Protein AF-A0A8T6VD82-F1 (afdb_monomer_lite)

pLDDT: mean 94.7, std 7.88, range [54.41, 98.69]

Radius of gyration: 18.3 Å; chains: 1; bounding box: 38×51×47 Å

Structure (mmCIF, N/CA/C/O backbone):
data_AF-A0A8T6VD82-F1
#
_entry.id   AF-A0A8T6VD82-F1
#
loop_
_atom_site.group_PDB
_atom_site.id
_atom_site.type_symbol
_atom_site.label_atom_id
_atom_site.label_alt_id
_atom_site.label_comp_id
_atom_site.label_asym_id
_atom_site.label_entity_id
_atom_site.label_seq_id
_atom_site.pdbx_PDB_ins_code
_atom_site.Cartn_x
_atom_site.Cartn_y
_atom_site.Cartn_z
_atom_site.occupancy
_atom_site.B_iso_or_equiv
_atom_site.auth_seq_id
_atom_site.auth_comp_id
_atom_site.auth_asym_id
_atom_site.auth_atom_id
_atom_site.pdbx_PDB_model_num
ATOM 1 N N . MET A 1 1 ? -10.381 36.367 30.866 1.00 54.41 1 MET A N 1
ATOM 2 C CA . MET A 1 1 ? -11.545 35.775 30.169 1.00 54.41 1 MET A CA 1
ATOM 3 C C . MET A 1 1 ? -11.449 34.257 30.245 1.00 54.41 1 MET A C 1
ATOM 5 O O . MET A 1 1 ? -10.406 33.734 29.858 1.00 54.41 1 MET A O 1
ATOM 9 N N . PRO A 1 2 ? -12.457 33.544 30.772 1.00 60.66 2 PRO A N 1
ATOM 10 C CA . PRO A 1 2 ? -12.464 32.086 30.734 1.00 60.66 2 PRO A CA 1
ATOM 11 C C . PRO A 1 2 ? -12.591 31.637 29.275 1.00 60.66 2 PRO A C 1
ATOM 13 O O . PRO A 1 2 ? -13.538 32.003 28.583 1.00 60.66 2 PRO A O 1
ATOM 16 N N . ARG A 1 3 ? -11.600 30.887 28.779 1.00 65.50 3 ARG A N 1
ATOM 17 C CA . ARG A 1 3 ? -11.677 30.274 27.448 1.00 65.50 3 ARG A CA 1
ATOM 18 C C . ARG A 1 3 ? -12.753 29.199 27.511 1.00 65.50 3 ARG A C 1
ATOM 20 O O . ARG A 1 3 ? -12.555 28.181 28.173 1.00 65.50 3 ARG A O 1
ATOM 27 N N . ASN A 1 4 ? -13.876 29.441 26.846 1.00 70.94 4 ASN A N 1
ATOM 28 C CA . ASN A 1 4 ? -14.919 28.446 26.654 1.00 70.94 4 ASN A CA 1
ATOM 29 C C . ASN A 1 4 ? -14.325 27.325 25.786 1.00 70.94 4 ASN A C 1
ATOM 31 O O . ASN A 1 4 ? -14.202 27.467 24.572 1.00 70.94 4 ASN A O 1
ATOM 35 N N . ARG A 1 5 ? -13.809 26.268 26.422 1.00 69.56 5 ARG A N 1
ATOM 36 C CA . ARG A 1 5 ? -13.202 25.143 25.710 1.00 69.56 5 ARG A CA 1
ATOM 37 C C . ARG A 1 5 ? -14.362 24.293 25.170 1.00 69.56 5 ARG A C 1
ATOM 39 O O . ARG A 1 5 ? -15.205 23.905 25.982 1.00 69.56 5 ARG A O 1
ATOM 46 N N . PRO A 1 6 ? -14.448 24.028 23.854 1.00 76.12 6 PRO A N 1
ATOM 47 C CA . PRO A 1 6 ? -15.511 23.189 23.317 1.00 76.12 6 PRO A CA 1
ATOM 48 C C . PRO A 1 6 ? -15.520 21.847 24.054 1.00 76.12 6 PRO A C 1
ATOM 50 O O . PRO A 1 6 ? -14.460 21.242 24.248 1.00 76.12 6 PRO A O 1
ATOM 53 N N . LYS A 1 7 ? -16.698 21.388 24.493 1.00 75.75 7 LYS A N 1
ATOM 54 C CA . LYS A 1 7 ? -16.840 20.018 24.991 1.00 75.75 7 LYS A CA 1
ATOM 55 C C . LYS A 1 7 ? -16.625 19.086 23.804 1.00 75.75 7 LYS A C 1
ATOM 57 O O . LYS A 1 7 ? -17.371 19.149 22.835 1.00 75.75 7 LYS A O 1
ATOM 62 N N . LEU A 1 8 ? -15.585 18.261 23.876 1.00 77.81 8 LEU A N 1
ATOM 63 C CA . LEU A 1 8 ? -15.357 17.207 22.896 1.00 77.81 8 LEU A CA 1
ATOM 64 C C . LEU A 1 8 ? -16.418 16.128 23.121 1.00 77.81 8 LEU A C 1
ATOM 66 O O . LEU A 1 8 ? -16.418 15.466 24.161 1.00 77.81 8 LEU A O 1
ATOM 70 N N . GLU A 1 9 ? -17.339 15.987 22.175 1.00 84.19 9 GLU A N 1
ATOM 71 C CA . GLU A 1 9 ? -18.260 14.856 22.154 1.00 84.19 9 GLU A CA 1
ATOM 72 C C . GLU A 1 9 ? -17.498 13.592 21.753 1.00 84.19 9 GLU A C 1
ATOM 74 O O . GLU A 1 9 ? -16.640 13.610 20.867 1.00 84.19 9 GLU A O 1
ATOM 79 N N . LYS A 1 10 ? -17.775 12.488 22.451 1.00 84.81 10 LYS A N 1
ATOM 80 C CA . LYS A 1 10 ? -17.184 11.194 22.108 1.00 84.81 10 LYS A CA 1
ATOM 81 C C . LYS A 1 10 ? -17.789 10.687 20.802 1.00 84.81 10 LYS A C 1
ATOM 83 O O . LYS A 1 10 ? -18.969 10.907 20.538 1.00 84.81 10 LYS A O 1
ATOM 88 N N . ALA A 1 11 ? -16.984 9.968 20.023 1.00 87.38 11 ALA A N 1
ATOM 89 C CA . ALA A 1 11 ? -17.468 9.275 18.838 1.00 87.38 11 ALA A CA 1
ATOM 90 C C . ALA A 1 11 ? -18.590 8.275 19.201 1.00 87.38 11 ALA A C 1
ATOM 92 O O . AL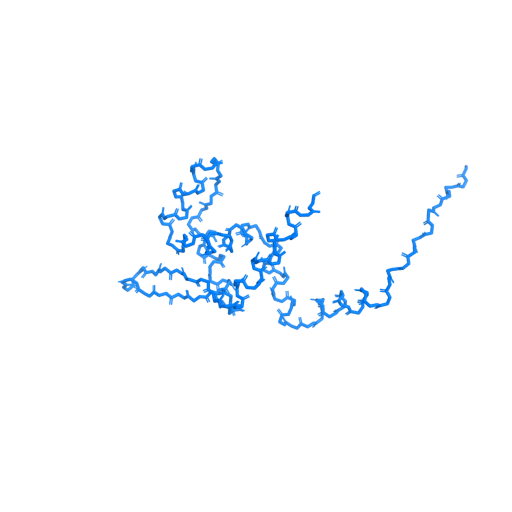A A 1 11 ? -18.650 7.799 20.341 1.00 87.38 11 ALA A O 1
ATOM 93 N N . PRO A 1 12 ? -19.468 7.915 18.246 1.00 93.69 12 PRO A N 1
ATOM 94 C CA . PRO A 1 12 ? -20.424 6.830 18.440 1.00 93.69 12 PRO A CA 1
ATOM 95 C C . PRO A 1 12 ? -19.724 5.539 18.893 1.00 93.69 12 PRO A C 1
ATOM 97 O O . PRO A 1 12 ? -18.637 5.222 18.408 1.00 93.69 12 PRO A O 1
ATOM 100 N N . LYS A 1 13 ? -20.361 4.763 19.784 1.00 92.75 13 LYS A N 1
ATOM 101 C CA . LYS A 1 13 ? -19.772 3.542 20.382 1.00 92.75 13 LYS A CA 1
ATOM 102 C C . LYS A 1 13 ? -19.230 2.549 19.348 1.00 92.75 13 LYS A C 1
ATOM 104 O O . LYS A 1 13 ? -18.218 1.901 19.587 1.00 92.75 13 LYS A O 1
ATOM 109 N N . GLU A 1 14 ? -19.903 2.425 18.208 1.00 94.56 14 GLU A N 1
ATOM 110 C CA . GLU A 1 14 ? -19.480 1.548 17.113 1.00 94.56 14 GLU A CA 1
ATOM 111 C C . GLU A 1 14 ? -18.168 2.014 16.467 1.00 94.56 14 GLU A C 1
ATOM 113 O O . GLU A 1 14 ? -17.249 1.217 16.284 1.00 94.56 14 GLU A O 1
ATOM 118 N N . ALA A 1 15 ? -18.046 3.315 16.188 1.00 94.38 15 ALA A N 1
ATOM 119 C CA . ALA A 1 15 ? -16.829 3.896 15.630 1.00 94.38 15 ALA A CA 1
ATOM 120 C C . ALA A 1 15 ? -15.647 3.743 16.597 1.00 94.38 15 ALA A C 1
ATOM 122 O O . ALA A 1 15 ? -14.543 3.398 16.175 1.00 94.38 15 ALA A O 1
ATOM 123 N N . GLU A 1 16 ? -15.888 3.935 17.898 1.00 95.75 16 GLU A N 1
ATOM 124 C CA . GLU A 1 16 ? -14.890 3.686 18.941 1.00 95.75 16 GLU A CA 1
ATOM 125 C C . GLU A 1 16 ? -14.443 2.216 18.947 1.00 95.75 16 GLU A C 1
ATOM 127 O O . GLU A 1 16 ? -13.244 1.950 18.910 1.00 95.75 16 GLU A O 1
ATOM 132 N N . ALA A 1 17 ? -15.376 1.260 18.889 1.00 96.38 17 ALA A N 1
ATOM 133 C CA . ALA A 1 17 ? -15.052 -0.168 18.861 1.00 96.38 17 ALA A CA 1
ATOM 134 C C . ALA A 1 17 ? -14.216 -0.569 17.632 1.00 96.38 17 ALA A C 1
ATOM 136 O O . ALA A 1 17 ? -13.239 -1.314 17.760 1.00 96.38 17 ALA A O 1
ATOM 137 N N . ILE A 1 18 ? -14.560 -0.055 16.445 1.00 96.00 18 ILE A N 1
ATOM 138 C CA . ILE A 1 18 ? -13.788 -0.287 15.215 1.00 96.00 18 ILE A CA 1
ATOM 139 C C . ILE A 1 18 ? -12.386 0.311 15.351 1.00 96.00 18 ILE A C 1
ATOM 141 O O . ILE A 1 18 ? -11.400 -0.374 15.067 1.00 96.00 18 ILE A O 1
ATOM 145 N N . ALA A 1 19 ? -12.281 1.555 15.824 1.00 96.56 19 ALA A N 1
ATOM 146 C CA . ALA A 1 19 ? -11.000 2.219 16.025 1.00 96.56 19 ALA A CA 1
ATOM 147 C C . ALA A 1 19 ? -10.124 1.446 17.019 1.00 96.56 19 ALA A C 1
ATOM 149 O O . ALA A 1 19 ? -8.961 1.174 16.728 1.00 96.56 19 ALA A O 1
ATOM 150 N N . THR A 1 20 ? -10.682 1.010 18.152 1.00 96.75 20 THR A N 1
ATOM 151 C CA . THR A 1 20 ? -9.968 0.164 19.114 1.00 96.75 20 THR A CA 1
ATOM 152 C C . THR A 1 20 ? -9.459 -1.107 18.451 1.00 96.75 20 THR A C 1
ATOM 154 O O . THR A 1 20 ? -8.286 -1.430 18.608 1.00 96.75 20 THR A O 1
ATOM 157 N N . ARG A 1 21 ? -10.287 -1.795 17.657 1.00 97.38 21 ARG A N 1
ATOM 158 C CA . ARG A 1 21 ? -9.873 -3.018 16.962 1.00 97.38 21 ARG A CA 1
ATOM 159 C C . ARG A 1 21 ? -8.728 -2.768 15.980 1.00 97.38 21 ARG A C 1
ATOM 161 O O . ARG A 1 21 ? -7.790 -3.551 15.956 1.00 97.38 21 ARG A O 1
ATOM 168 N N . VAL A 1 22 ? -8.754 -1.678 15.212 1.00 97.06 22 VAL A N 1
ATOM 169 C CA . VAL A 1 22 ? -7.643 -1.304 14.312 1.00 97.06 22 VAL A CA 1
ATOM 170 C C . VAL A 1 22 ? -6.340 -1.071 15.088 1.00 97.06 22 VAL A C 1
ATOM 172 O O . VAL A 1 22 ? -5.253 -1.361 14.587 1.00 97.06 22 VAL A O 1
ATOM 175 N N . LEU A 1 23 ? -6.436 -0.555 16.314 1.00 96.56 23 LEU A N 1
ATOM 176 C CA . LEU A 1 23 ? -5.278 -0.281 17.160 1.00 96.56 23 LEU A CA 1
ATOM 177 C C . LEU A 1 23 ? -4.724 -1.534 17.856 1.00 96.56 23 LEU A C 1
ATOM 179 O O . LEU A 1 23 ? -3.516 -1.587 18.096 1.00 96.56 23 LEU A O 1
ATOM 183 N N . THR A 1 24 ? -5.568 -2.516 18.182 1.00 95.94 24 THR A N 1
ATOM 184 C CA . THR A 1 24 ? -5.197 -3.661 19.034 1.00 95.94 24 THR A CA 1
ATOM 185 C C . THR A 1 24 ? -5.057 -4.989 18.296 1.00 95.94 24 THR A C 1
ATOM 187 O O . THR A 1 24 ? -4.245 -5.816 18.705 1.00 95.94 24 THR A O 1
ATOM 190 N N . ASP A 1 25 ? -5.809 -5.210 17.217 1.00 97.75 25 ASP A N 1
ATOM 191 C CA . ASP A 1 25 ? -5.701 -6.416 16.399 1.00 97.75 25 ASP A CA 1
ATOM 192 C C . ASP A 1 25 ? -4.360 -6.415 15.656 1.00 97.75 25 ASP A C 1
ATOM 194 O O . ASP A 1 25 ? -4.024 -5.457 14.958 1.00 97.75 25 ASP A O 1
ATOM 198 N N . SER A 1 26 ? -3.568 -7.478 15.813 1.00 96.25 26 SER A N 1
ATOM 199 C CA . SER A 1 26 ? -2.206 -7.536 15.268 1.00 96.25 26 SER A CA 1
ATOM 200 C C . SER A 1 26 ? -2.184 -7.417 13.745 1.00 96.25 26 SER A C 1
ATOM 202 O O . SER A 1 26 ? -1.305 -6.751 13.195 1.00 96.25 26 SER A O 1
ATOM 204 N N . TYR A 1 27 ? -3.173 -8.004 13.070 1.00 94.50 27 TYR A N 1
ATOM 205 C CA . TYR A 1 27 ? -3.281 -7.980 11.621 1.00 94.50 27 TYR A CA 1
ATOM 206 C C . TYR A 1 27 ? -3.698 -6.592 11.110 1.00 94.50 27 TYR A C 1
ATOM 208 O O . TYR A 1 27 ? -3.043 -6.030 10.231 1.00 94.50 27 TYR A O 1
ATOM 216 N N . LEU A 1 28 ? -4.739 -5.985 11.689 1.00 96.56 28 LEU A N 1
ATOM 217 C CA . LEU A 1 28 ? -5.165 -4.631 11.311 1.00 96.56 28 LEU A CA 1
ATOM 218 C C . LEU A 1 28 ? -4.118 -3.572 11.676 1.00 96.56 28 LEU A C 1
ATOM 220 O O . LEU A 1 28 ? -3.890 -2.646 10.896 1.00 96.56 28 LEU A O 1
ATOM 224 N N . SER A 1 29 ? -3.432 -3.730 12.811 1.00 96.56 29 SER A N 1
ATOM 225 C CA . SER A 1 29 ? -2.335 -2.850 13.227 1.00 96.56 29 SER A CA 1
ATOM 226 C C . SER A 1 29 ? -1.164 -2.918 12.245 1.00 96.56 29 SER A C 1
ATOM 228 O O . SER A 1 29 ? -0.559 -1.887 11.946 1.00 96.56 29 SER A O 1
ATOM 230 N N . ALA A 1 30 ? -0.859 -4.102 11.698 1.00 96.81 30 ALA A N 1
ATOM 231 C CA . ALA A 1 30 ? 0.171 -4.266 10.676 1.00 96.81 30 ALA A CA 1
ATOM 232 C C . ALA A 1 30 ? -0.203 -3.555 9.365 1.00 96.81 30 ALA A C 1
ATOM 234 O O . ALA A 1 30 ? 0.600 -2.768 8.859 1.00 96.81 30 ALA A O 1
ATOM 235 N N . ILE A 1 31 ? -1.437 -3.731 8.870 1.00 97.44 31 ILE A N 1
ATOM 236 C CA . ILE A 1 31 ? -1.913 -2.997 7.685 1.00 97.44 31 ILE A CA 1
ATOM 237 C C . ILE A 1 31 ? -1.870 -1.487 7.934 1.00 97.44 31 ILE A C 1
ATOM 239 O O . ILE A 1 31 ? -1.359 -0.749 7.094 1.00 97.44 31 ILE A O 1
ATOM 243 N N . LYS A 1 32 ? -2.375 -1.014 9.081 1.00 97.56 32 LYS A N 1
ATOM 244 C CA . LYS A 1 32 ? -2.364 0.411 9.439 1.00 97.56 32 LYS A CA 1
ATOM 245 C C . LYS A 1 32 ? -0.947 0.979 9.364 1.00 97.56 32 LYS A C 1
ATOM 247 O O . LYS A 1 32 ? -0.724 1.960 8.665 1.00 97.56 32 LYS A O 1
ATOM 252 N N . ARG A 1 33 ? 0.017 0.349 10.045 1.00 97.50 33 ARG A N 1
ATOM 253 C CA . ARG A 1 33 ? 1.418 0.807 10.054 1.00 97.50 33 ARG A CA 1
ATOM 254 C C . ARG A 1 33 ? 2.042 0.794 8.663 1.00 97.50 33 ARG A C 1
ATOM 256 O O . ARG A 1 33 ? 2.875 1.645 8.374 1.00 97.50 33 ARG A O 1
ATOM 263 N N . MET A 1 34 ? 1.671 -0.169 7.820 1.00 97.94 34 MET A N 1
ATOM 264 C CA . MET A 1 34 ? 2.106 -0.195 6.428 1.00 97.94 34 MET A CA 1
ATOM 265 C C . MET A 1 34 ? 1.542 1.007 5.663 1.00 97.94 34 MET A C 1
ATOM 267 O O . MET A 1 34 ? 2.312 1.690 4.997 1.00 97.94 34 MET A O 1
ATOM 271 N N . LEU A 1 35 ? 0.234 1.272 5.769 1.00 98.00 35 LEU A N 1
ATOM 272 C CA . LEU A 1 35 ? -0.448 2.375 5.078 1.00 98.00 35 LEU A CA 1
ATOM 273 C C . LEU A 1 35 ? 0.044 3.762 5.514 1.00 98.00 35 LEU A C 1
ATOM 275 O O . LEU A 1 35 ? 0.025 4.684 4.709 1.00 98.00 35 LEU A O 1
ATOM 279 N N . GLU A 1 36 ? 0.499 3.906 6.759 1.00 97.75 36 GLU A N 1
ATOM 280 C CA . GLU A 1 36 ? 1.051 5.156 7.305 1.00 97.75 36 GLU A CA 1
ATOM 281 C C . GLU A 1 36 ? 2.432 5.524 6.748 1.00 97.75 36 GLU A C 1
ATOM 283 O O . GLU A 1 36 ? 2.890 6.648 6.941 1.00 97.75 36 GLU A O 1
ATOM 288 N N . LYS A 1 37 ? 3.126 4.590 6.091 1.00 97.81 37 LYS A N 1
ATOM 289 C CA . LYS A 1 37 ? 4.463 4.831 5.544 1.00 97.81 37 LYS A CA 1
ATOM 290 C C . LYS A 1 37 ? 4.382 5.471 4.161 1.00 97.81 37 LYS A C 1
ATOM 292 O O . LYS A 1 37 ? 3.550 5.090 3.335 1.00 97.81 37 LYS A O 1
ATOM 297 N N . ASP A 1 38 ? 5.332 6.359 3.883 1.00 96.81 38 ASP A N 1
ATOM 298 C CA . ASP A 1 38 ? 5.460 7.029 2.589 1.00 96.81 38 ASP A CA 1
ATOM 299 C C . ASP A 1 38 ? 5.422 6.040 1.423 1.00 96.81 38 ASP A C 1
ATOM 301 O O . ASP A 1 38 ? 6.040 4.972 1.463 1.00 96.81 38 ASP A O 1
ATOM 305 N N . HIS A 1 39 ? 4.702 6.416 0.367 1.00 98.19 39 HIS A N 1
ATOM 306 C CA . HIS A 1 39 ? 4.518 5.638 -0.859 1.00 98.19 39 HIS A CA 1
ATOM 307 C C . HIS A 1 39 ? 3.840 4.265 -0.700 1.00 98.19 39 HIS A C 1
ATOM 309 O O . HIS A 1 39 ? 3.797 3.498 -1.664 1.00 98.19 39 HIS A O 1
ATOM 315 N N . ALA A 1 40 ? 3.294 3.911 0.470 1.00 98.25 40 ALA A N 1
ATOM 316 C CA . ALA A 1 40 ? 2.562 2.653 0.627 1.00 98.25 40 ALA A CA 1
ATOM 317 C C . ALA A 1 40 ? 1.288 2.623 -0.230 1.00 98.25 40 ALA A C 1
ATOM 319 O O . ALA A 1 40 ? 1.064 1.666 -0.972 1.00 98.25 40 ALA A O 1
ATOM 320 N N . ILE A 1 41 ? 0.495 3.697 -0.171 1.00 98.56 41 ILE A N 1
ATOM 321 C CA . ILE A 1 41 ? -0.712 3.852 -0.992 1.00 98.56 41 ILE A CA 1
ATOM 322 C C . ILE A 1 41 ? -0.337 3.930 -2.477 1.00 98.56 41 ILE A C 1
ATOM 324 O O . ILE A 1 41 ? -0.942 3.228 -3.281 1.00 98.56 41 ILE A O 1
ATOM 328 N N . ASP A 1 42 ? 0.708 4.68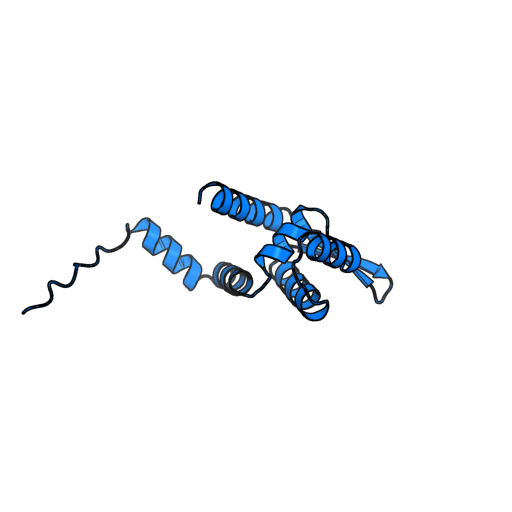1 -2.837 1.00 98.50 42 ASP A N 1
ATOM 329 C CA . ASP A 1 42 ? 1.201 4.748 -4.220 1.00 98.50 42 ASP A CA 1
ATOM 330 C C . ASP A 1 42 ? 1.538 3.356 -4.765 1.00 98.50 42 ASP A C 1
ATOM 332 O O . ASP A 1 42 ? 1.127 3.002 -5.865 1.00 98.50 42 ASP A O 1
ATOM 336 N N . CYS A 1 43 ? 2.252 2.531 -3.990 1.00 98.62 43 CYS A N 1
ATOM 337 C CA . CYS A 1 43 ? 2.615 1.178 -4.410 1.00 98.62 43 CYS A CA 1
ATOM 338 C C . CYS A 1 43 ? 1.394 0.265 -4.553 1.00 98.62 43 CYS A C 1
ATOM 340 O O . CYS A 1 43 ? 1.335 -0.517 -5.498 1.00 98.62 43 CYS A O 1
ATOM 342 N N . LEU A 1 44 ? 0.404 0.386 -3.668 1.00 98.69 44 LEU A N 1
ATOM 343 C CA . LEU A 1 44 ? -0.863 -0.331 -3.796 1.00 98.69 44 LEU A CA 1
ATOM 344 C C . LEU A 1 44 ? -1.626 0.073 -5.073 1.00 98.69 44 LEU A C 1
ATOM 346 O O . LEU A 1 44 ? -2.090 -0.795 -5.812 1.00 98.69 44 LEU A O 1
ATOM 350 N N . LEU A 1 45 ? -1.692 1.371 -5.380 1.00 98.62 45 LEU A N 1
ATOM 351 C CA . LEU A 1 45 ? -2.299 1.879 -6.615 1.00 98.62 45 LEU A CA 1
ATOM 352 C C . LEU A 1 45 ? -1.526 1.422 -7.858 1.00 98.62 45 LEU A C 1
ATOM 354 O O . LEU A 1 45 ? -2.128 1.017 -8.847 1.00 98.62 45 LEU A O 1
ATOM 358 N N . LEU A 1 46 ? -0.193 1.427 -7.808 1.00 98.62 46 LEU A N 1
ATOM 359 C CA . LEU A 1 46 ? 0.647 0.905 -8.885 1.00 98.62 46 LEU A CA 1
ATOM 360 C C . LEU A 1 46 ? 0.349 -0.574 -9.158 1.00 98.62 46 LEU A C 1
ATOM 362 O O . LEU A 1 46 ? 0.249 -0.959 -10.320 1.00 98.62 46 LEU A O 1
ATOM 366 N N . LEU A 1 47 ? 0.171 -1.399 -8.122 1.00 98.56 47 LEU A N 1
ATOM 367 C CA . LEU A 1 47 ? -0.207 -2.803 -8.300 1.00 98.56 47 LEU A CA 1
ATOM 368 C C . LEU A 1 47 ? -1.589 -2.953 -8.938 1.00 98.56 47 LEU A C 1
ATOM 370 O O . LEU A 1 47 ? -1.727 -3.727 -9.882 1.00 98.56 47 LEU A O 1
ATOM 374 N N . HIS A 1 48 ? -2.572 -2.177 -8.480 1.00 98.44 48 HIS A N 1
ATOM 375 C CA . HIS A 1 48 ? -3.914 -2.142 -9.067 1.00 98.44 48 HIS A CA 1
ATOM 376 C C . HIS A 1 48 ? -3.896 -1.736 -10.555 1.00 98.44 48 HIS A C 1
ATOM 378 O O . HIS A 1 48 ? -4.635 -2.274 -11.374 1.00 98.44 48 HIS A O 1
ATOM 384 N N . LEU A 1 49 ? -2.974 -0.850 -10.941 1.00 98.31 49 LEU A N 1
ATOM 385 C CA . LEU A 1 49 ? -2.744 -0.435 -12.329 1.00 98.31 49 LEU A CA 1
ATOM 386 C C . LEU A 1 49 ? -1.839 -1.396 -13.125 1.00 98.31 49 LEU A C 1
ATOM 388 O O . LEU A 1 49 ? -1.374 -1.043 -14.211 1.00 98.31 49 LEU A O 1
ATOM 392 N N . ASN A 1 50 ? -1.567 -2.596 -12.604 1.00 97.69 50 ASN A N 1
ATOM 393 C CA . ASN A 1 50 ? -0.677 -3.596 -13.202 1.00 97.69 50 ASN A CA 1
ATOM 394 C C . ASN A 1 50 ? 0.758 -3.086 -13.452 1.00 97.69 50 ASN A C 1
ATOM 396 O O . ASN A 1 50 ? 1.399 -3.451 -14.434 1.00 97.69 50 ASN A O 1
ATOM 400 N N . ARG A 1 51 ? 1.287 -2.242 -12.557 1.00 98.12 51 ARG A N 1
ATOM 401 C CA . ARG A 1 51 ? 2.648 -1.666 -12.605 1.00 98.12 51 ARG A CA 1
ATOM 402 C C . ARG A 1 51 ? 3.573 -2.263 -11.542 1.00 98.12 51 ARG A C 1
ATOM 404 O O . ARG A 1 51 ? 4.376 -1.564 -10.932 1.00 98.12 51 ARG A O 1
ATOM 411 N N . GLY A 1 52 ? 3.487 -3.572 -11.313 1.00 97.12 52 GLY A N 1
ATOM 412 C CA . GLY A 1 52 ? 4.278 -4.266 -10.288 1.00 97.12 52 GLY A CA 1
ATOM 413 C C . GLY A 1 52 ? 5.746 -4.533 -10.643 1.00 97.12 52 GLY A C 1
ATOM 414 O O . GLY A 1 52 ? 6.488 -5.081 -9.825 1.00 97.12 52 GLY A O 1
ATOM 415 N N . LYS A 1 53 ? 6.201 -4.156 -11.845 1.00 97.12 53 LYS A N 1
ATOM 416 C CA . LYS A 1 53 ? 7.623 -4.156 -12.226 1.00 97.12 53 LYS A CA 1
ATOM 417 C C . LYS A 1 53 ? 8.243 -2.798 -11.932 1.00 97.12 53 LYS A C 1
ATOM 419 O O . LYS A 1 53 ? 7.715 -1.776 -12.363 1.00 97.12 53 LYS A O 1
ATOM 424 N N . TRP A 1 54 ? 9.436 -2.787 -11.332 1.00 96.50 54 TRP A N 1
ATOM 425 C CA . TRP A 1 54 ? 10.147 -1.544 -11.001 1.00 96.50 54 TRP A CA 1
ATOM 426 C C . TRP A 1 54 ? 10.253 -0.569 -12.185 1.00 96.50 54 TRP A C 1
ATOM 428 O O . TRP A 1 54 ? 9.945 0.611 -12.053 1.00 96.50 54 TRP A O 1
ATOM 438 N N . LYS A 1 55 ? 10.640 -1.057 -13.370 1.00 95.62 55 LYS A N 1
ATOM 439 C CA . LYS A 1 55 ? 10.816 -0.206 -14.559 1.00 95.62 55 LYS A CA 1
ATOM 440 C C . LYS A 1 55 ? 9.508 0.472 -14.996 1.00 95.62 55 LYS A C 1
ATOM 442 O O . LYS A 1 55 ? 9.538 1.617 -15.437 1.00 95.62 55 LYS A O 1
ATOM 447 N N . GLU A 1 56 ? 8.380 -0.220 -14.850 1.00 97.38 56 GLU A N 1
ATOM 448 C CA . GLU A 1 56 ? 7.051 0.287 -15.203 1.00 97.38 56 GLU A CA 1
ATOM 449 C C . GLU A 1 56 ? 6.540 1.277 -14.154 1.00 97.38 56 GLU A C 1
ATOM 451 O O . GLU A 1 56 ? 6.112 2.370 -14.515 1.00 97.38 56 GLU A O 1
ATOM 456 N N . ALA A 1 57 ? 6.668 0.939 -12.866 1.00 98.06 57 ALA A N 1
ATOM 457 C CA . ALA A 1 57 ? 6.352 1.836 -11.759 1.00 98.06 57 ALA A CA 1
ATOM 458 C C . ALA A 1 57 ? 7.143 3.145 -11.848 1.00 98.06 57 ALA A C 1
ATOM 460 O O . ALA A 1 57 ? 6.562 4.226 -11.819 1.00 98.06 57 ALA A O 1
ATOM 461 N N . LYS A 1 58 ? 8.466 3.053 -12.035 1.00 97.94 58 LYS A N 1
ATOM 462 C CA . LYS A 1 58 ? 9.346 4.213 -12.205 1.00 97.94 58 LYS A CA 1
ATOM 463 C C . LYS A 1 58 ? 8.886 5.095 -13.363 1.00 97.94 58 LYS A C 1
ATOM 465 O O . LYS A 1 58 ? 8.741 6.298 -13.180 1.00 97.94 58 LYS A O 1
ATOM 470 N N . SER A 1 59 ? 8.666 4.502 -14.539 1.00 98.19 59 SER A N 1
ATOM 471 C CA . SER A 1 59 ? 8.242 5.250 -15.726 1.00 98.19 59 SER A CA 1
ATOM 472 C C . SER A 1 59 ? 6.909 5.958 -15.498 1.00 98.19 59 SER A C 1
ATOM 474 O O . SER A 1 59 ? 6.770 7.113 -15.883 1.00 98.19 59 SER A O 1
ATOM 476 N N . TYR A 1 60 ? 5.945 5.288 -14.864 1.00 98.44 60 TYR A N 1
ATOM 477 C CA . TYR A 1 60 ? 4.630 5.859 -14.588 1.00 98.44 60 TYR A CA 1
ATOM 478 C C . TYR A 1 60 ? 4.706 7.017 -13.585 1.00 98.44 60 TYR A C 1
ATOM 480 O O . TYR A 1 60 ? 4.180 8.093 -13.845 1.00 98.44 60 TYR A O 1
ATOM 488 N N . MET A 1 61 ? 5.440 6.844 -12.482 1.00 98.25 61 MET A N 1
ATOM 489 C CA . MET A 1 61 ? 5.642 7.913 -11.497 1.00 98.25 61 MET A CA 1
ATOM 490 C C . MET A 1 61 ? 6.324 9.133 -12.130 1.00 98.25 61 MET A C 1
ATOM 492 O O . MET A 1 61 ? 5.868 10.257 -11.941 1.00 98.25 61 MET A O 1
ATOM 496 N N . GLN A 1 62 ? 7.352 8.916 -12.958 1.00 97.88 62 GLN A N 1
ATOM 497 C CA . GLN A 1 62 ? 8.040 9.991 -13.680 1.00 97.88 62 GLN A CA 1
ATOM 498 C C . GLN A 1 62 ? 7.123 10.731 -14.663 1.00 97.88 62 GLN A C 1
ATOM 500 O O . GLN A 1 62 ? 7.208 11.952 -14.758 1.00 97.88 62 GLN A O 1
ATOM 505 N N . GLN A 1 63 ? 6.233 10.022 -15.365 1.00 98.19 63 GLN A N 1
ATOM 506 C CA . GLN A 1 63 ? 5.237 10.640 -16.252 1.00 98.19 63 GLN A CA 1
ATOM 507 C C . GLN A 1 63 ? 4.273 11.564 -15.498 1.00 98.19 63 GLN A C 1
ATOM 509 O O . GLN A 1 63 ? 3.830 12.562 -16.056 1.00 98.19 63 GLN A O 1
ATOM 514 N N . LEU A 1 64 ? 3.986 11.260 -14.231 1.00 97.94 64 LEU A N 1
ATOM 515 C CA . LEU A 1 64 ? 3.160 12.088 -13.349 1.00 97.94 64 LEU A CA 1
ATOM 516 C C . LEU A 1 64 ? 3.950 13.204 -12.640 1.00 97.94 64 LEU A C 1
ATOM 518 O O . LEU A 1 64 ? 3.382 13.927 -11.827 1.00 97.94 64 LEU A O 1
ATOM 522 N N . GLY A 1 65 ? 5.257 13.341 -12.900 1.00 98.00 65 GLY A N 1
ATOM 523 C CA . GLY A 1 65 ? 6.125 14.284 -12.186 1.00 98.00 65 GLY A CA 1
ATOM 524 C C . GLY A 1 65 ? 6.408 13.891 -10.730 1.00 98.00 65 GLY A C 1
ATOM 525 O O . GLY A 1 65 ? 6.865 14.720 -9.946 1.00 98.00 65 GLY A O 1
ATOM 526 N N . LEU A 1 66 ? 6.146 12.636 -10.357 1.00 97.69 66 LEU A N 1
ATOM 527 C CA . LEU A 1 66 ? 6.345 12.101 -9.012 1.00 97.69 66 LEU A CA 1
ATOM 528 C C . LEU A 1 66 ? 7.677 11.351 -8.901 1.00 97.69 66 LEU A C 1
ATOM 530 O O . LEU A 1 66 ? 8.217 10.821 -9.876 1.00 97.69 66 LEU A O 1
ATOM 534 N N . THR A 1 67 ? 8.199 11.267 -7.677 1.00 95.44 67 THR A N 1
ATOM 535 C CA . THR A 1 67 ? 9.430 10.528 -7.376 1.00 95.44 67 THR A CA 1
ATOM 536 C C . THR A 1 67 ? 9.115 9.281 -6.568 1.00 95.44 67 THR A C 1
ATOM 538 O O . THR A 1 67 ? 8.408 9.337 -5.570 1.00 95.44 67 THR A O 1
ATOM 541 N N . LEU A 1 68 ? 9.690 8.157 -6.984 1.00 97.56 68 LEU A N 1
ATOM 542 C CA . LEU A 1 68 ? 9.728 6.911 -6.230 1.00 97.56 68 LEU A CA 1
ATOM 543 C C . LEU A 1 68 ? 11.111 6.300 -6.448 1.00 97.56 68 LEU A C 1
ATOM 545 O O . LEU A 1 68 ? 11.550 6.210 -7.592 1.00 97.56 68 LEU A O 1
ATOM 549 N N . SER A 1 69 ? 11.822 5.931 -5.381 1.00 97.44 69 SER A N 1
ATOM 550 C CA . SER A 1 69 ? 13.140 5.284 -5.487 1.00 97.44 69 SER A CA 1
ATOM 551 C C . SER A 1 69 ? 13.005 3.757 -5.578 1.00 97.44 69 SER A C 1
ATOM 553 O O . SER A 1 69 ? 12.026 3.199 -5.081 1.00 97.44 69 SER A O 1
ATOM 555 N N . ASP A 1 70 ? 13.997 3.066 -6.157 1.00 97.06 70 ASP A N 1
ATOM 556 C CA . ASP A 1 70 ? 14.001 1.590 -6.227 1.00 97.06 70 ASP A CA 1
ATOM 557 C C . ASP A 1 70 ? 13.983 0.977 -4.815 1.00 97.06 70 ASP A C 1
ATOM 559 O O . ASP A 1 70 ? 13.192 0.084 -4.517 1.00 97.06 70 ASP A O 1
ATOM 563 N N . GLY A 1 71 ? 14.798 1.518 -3.901 1.00 97.38 71 GLY A N 1
ATOM 564 C CA . GLY A 1 71 ? 14.858 1.062 -2.509 1.00 97.38 71 GLY A CA 1
ATOM 565 C C . GLY A 1 71 ? 13.520 1.212 -1.784 1.00 97.38 71 GLY A C 1
ATOM 566 O O . GLY A 1 71 ? 13.073 0.279 -1.112 1.00 97.38 71 GLY A O 1
ATOM 567 N N . THR A 1 72 ? 12.842 2.347 -1.972 1.00 98.00 72 THR A N 1
ATOM 568 C CA . THR A 1 72 ? 11.505 2.584 -1.414 1.00 98.00 72 THR A CA 1
ATOM 569 C C . THR A 1 72 ? 10.488 1.623 -2.017 1.00 98.00 72 THR A C 1
ATOM 571 O O . THR A 1 72 ? 9.816 0.921 -1.265 1.00 98.00 72 THR A O 1
ATOM 574 N N . PHE A 1 73 ? 10.420 1.525 -3.349 1.00 98.25 73 PHE A N 1
ATOM 575 C CA . PHE A 1 73 ? 9.518 0.615 -4.059 1.00 98.25 73 PHE A CA 1
ATOM 576 C C . PHE A 1 73 ? 9.670 -0.825 -3.564 1.00 98.25 73 PHE A C 1
ATOM 578 O O . PHE A 1 73 ? 8.692 -1.439 -3.147 1.00 98.25 73 PHE A O 1
ATOM 585 N N . ARG A 1 74 ? 10.898 -1.359 -3.523 1.00 97.06 74 ARG A N 1
ATOM 586 C CA . ARG A 1 74 ? 11.146 -2.729 -3.048 1.00 97.06 74 ARG A CA 1
ATOM 587 C C . ARG A 1 74 ? 10.735 -2.911 -1.594 1.00 97.06 74 ARG A C 1
ATOM 589 O O . ARG A 1 74 ? 10.091 -3.905 -1.274 1.00 97.06 74 ARG A O 1
ATOM 596 N N . SER A 1 75 ? 11.066 -1.949 -0.733 1.00 97.88 75 SER A N 1
ATOM 597 C CA . SER A 1 75 ? 10.708 -2.006 0.687 1.00 97.88 75 SER A CA 1
ATOM 598 C C . SER A 1 75 ? 9.191 -1.990 0.894 1.00 97.88 75 SER A C 1
ATOM 600 O O . SER A 1 75 ? 8.692 -2.692 1.769 1.00 97.88 75 SER A O 1
ATOM 602 N N . ARG A 1 76 ? 8.448 -1.214 0.090 1.00 98.44 76 ARG A N 1
ATOM 603 C CA . ARG A 1 76 ? 6.978 -1.215 0.104 1.00 98.44 76 ARG A CA 1
ATOM 604 C C . ARG A 1 76 ? 6.419 -2.536 -0.412 1.00 98.44 76 ARG A C 1
ATOM 606 O O . ARG A 1 76 ? 5.578 -3.120 0.256 1.00 98.44 76 ARG A O 1
ATOM 613 N N . MET A 1 77 ? 6.914 -3.040 -1.542 1.00 98.19 77 MET A N 1
ATOM 614 C CA . MET A 1 77 ? 6.420 -4.287 -2.134 1.00 98.19 77 MET A CA 1
ATOM 615 C C . MET A 1 77 ? 6.628 -5.498 -1.221 1.00 98.19 77 MET A C 1
ATOM 617 O O . MET A 1 77 ? 5.713 -6.300 -1.076 1.00 98.19 77 MET A O 1
ATOM 621 N N . ILE A 1 78 ? 7.779 -5.594 -0.546 1.00 97.69 78 ILE A N 1
ATOM 622 C CA . ILE A 1 78 ? 8.043 -6.647 0.449 1.00 97.69 78 ILE A CA 1
ATOM 623 C C . ILE A 1 78 ? 7.046 -6.565 1.609 1.00 97.69 78 ILE A C 1
ATOM 625 O O . ILE A 1 78 ? 6.544 -7.587 2.061 1.00 97.69 78 ILE A O 1
ATOM 629 N N . GLU A 1 79 ? 6.742 -5.364 2.103 1.00 98.06 79 GLU A N 1
ATOM 630 C CA . GLU A 1 79 ? 5.799 -5.196 3.212 1.00 98.06 79 GLU A CA 1
ATOM 631 C C . GLU A 1 79 ? 4.349 -5.488 2.795 1.00 98.06 79 GLU A C 1
ATOM 633 O O . GLU A 1 79 ? 3.604 -6.113 3.548 1.00 98.06 79 GLU A O 1
ATOM 638 N N . ILE A 1 80 ? 3.950 -5.083 1.588 1.00 98.56 80 ILE A N 1
ATOM 639 C CA . ILE A 1 80 ? 2.633 -5.395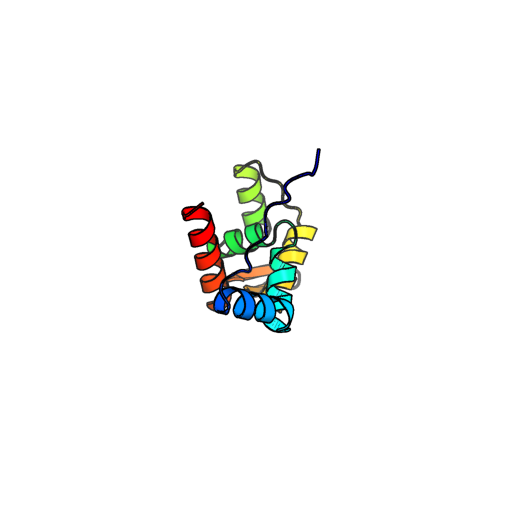 1.013 1.00 98.56 80 ILE A CA 1
ATOM 640 C C . ILE A 1 80 ? 2.491 -6.914 0.811 1.00 98.56 80 ILE A C 1
ATOM 642 O O . ILE A 1 80 ? 1.465 -7.488 1.181 1.00 98.56 80 ILE A O 1
ATOM 646 N N . GLU A 1 81 ? 3.529 -7.576 0.291 1.00 98.44 81 GLU A N 1
ATOM 647 C CA . GLU A 1 81 ? 3.595 -9.036 0.149 1.00 98.44 81 GLU A CA 1
ATOM 648 C C . GLU A 1 81 ? 3.521 -9.738 1.512 1.00 98.44 81 GLU A C 1
ATOM 650 O O . GLU A 1 81 ? 2.708 -10.638 1.703 1.00 98.44 81 GLU A O 1
ATOM 655 N N . HIS A 1 82 ? 4.284 -9.269 2.503 1.00 97.81 82 HIS A N 1
ATOM 656 C CA . HIS A 1 82 ? 4.270 -9.820 3.861 1.00 97.81 82 HIS A CA 1
ATOM 657 C C . HIS A 1 82 ? 2.887 -9.737 4.530 1.00 97.81 82 HIS A C 1
ATOM 659 O O . HIS A 1 82 ? 2.513 -10.625 5.291 1.00 97.81 82 HIS A O 1
ATOM 665 N N . ASN A 1 83 ? 2.102 -8.700 4.219 1.00 97.94 83 ASN A N 1
ATOM 666 C CA . ASN A 1 83 ? 0.724 -8.553 4.698 1.00 97.94 83 ASN A CA 1
ATOM 667 C C . ASN A 1 83 ? -0.311 -9.346 3.867 1.00 97.94 83 ASN A C 1
ATOM 669 O O . ASN A 1 83 ? -1.513 -9.265 4.139 1.00 97.94 83 ASN A O 1
ATOM 673 N N . GLY A 1 84 ? 0.121 -10.109 2.856 1.00 98.06 84 GLY A N 1
ATOM 674 C CA . GLY A 1 84 ? -0.749 -10.901 1.980 1.00 98.06 84 GLY A CA 1
ATOM 675 C C . GLY A 1 84 ? -1.590 -10.062 1.013 1.00 98.06 84 GLY A C 1
ATOM 676 O O . GLY A 1 84 ? -2.644 -10.507 0.554 1.00 98.06 84 GLY A O 1
ATOM 677 N N . LEU A 1 85 ? -1.170 -8.824 0.740 1.00 98.56 85 LEU A N 1
ATOM 678 C CA . LEU A 1 85 ? -1.860 -7.893 -0.161 1.00 98.56 85 LEU A CA 1
ATOM 679 C C . LEU A 1 85 ? -1.267 -7.913 -1.580 1.00 98.56 85 LEU A C 1
ATOM 681 O O . LEU A 1 85 ? -1.892 -7.423 -2.519 1.00 98.56 85 LEU A O 1
ATOM 685 N N . ALA A 1 86 ? -0.081 -8.498 -1.740 1.00 98.62 86 ALA A N 1
ATOM 686 C CA . ALA A 1 86 ? 0.563 -8.749 -3.021 1.00 98.62 86 ALA A CA 1
ATOM 687 C C . ALA A 1 86 ? 1.268 -10.107 -3.012 1.00 98.62 86 ALA A C 1
ATOM 689 O O . ALA A 1 86 ? 1.521 -10.680 -1.956 1.00 98.62 86 ALA A O 1
ATOM 690 N N . GLU A 1 87 ? 1.620 -10.580 -4.197 1.00 98.19 87 GLU A N 1
ATOM 691 C CA . GLU A 1 87 ? 2.430 -11.772 -4.428 1.00 98.19 87 GLU A CA 1
ATOM 692 C C . GLU A 1 87 ? 3.559 -11.423 -5.384 1.00 98.19 87 GLU A C 1
ATOM 694 O O . GLU A 1 87 ? 3.374 -10.600 -6.287 1.00 98.19 87 GLU A O 1
ATOM 699 N N . SER A 1 88 ? 4.727 -12.036 -5.200 1.00 97.06 88 SER A N 1
ATOM 700 C CA . SER A 1 88 ? 5.833 -11.877 -6.129 1.00 97.06 88 SER A CA 1
ATOM 701 C C . SER A 1 88 ? 6.058 -13.079 -7.033 1.00 97.06 88 SER A C 1
ATOM 703 O O . SER A 1 88 ? 5.907 -14.234 -6.648 1.00 97.06 88 SER A O 1
ATOM 705 N N . HIS A 1 89 ? 6.472 -12.773 -8.258 1.00 96.25 89 HIS A N 1
ATOM 706 C CA . HIS A 1 89 ? 6.697 -13.728 -9.330 1.00 96.25 89 HIS A CA 1
ATOM 707 C C . HIS A 1 8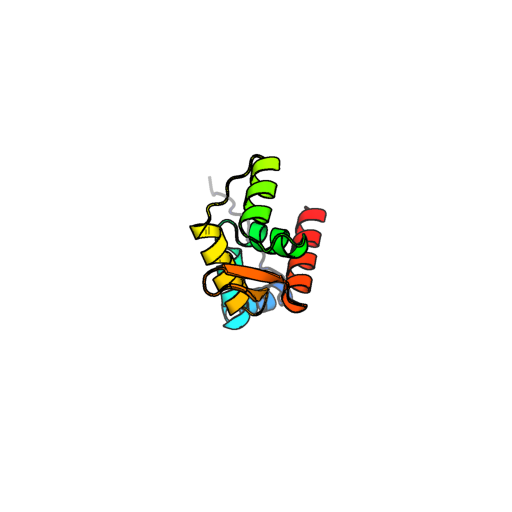9 ? 8.123 -13.563 -9.856 1.00 96.25 89 HIS A C 1
ATOM 709 O O . HIS A 1 89 ? 8.494 -12.455 -10.274 1.00 96.25 89 HIS A O 1
ATOM 715 N N . PRO A 1 90 ? 8.947 -14.621 -9.839 1.00 93.69 90 PRO A N 1
ATOM 716 C CA . PRO A 1 90 ? 10.298 -14.555 -10.371 1.00 93.69 90 PRO A CA 1
ATOM 717 C C . PRO A 1 90 ? 10.270 -14.376 -11.896 1.00 93.69 90 PRO A C 1
ATOM 719 O O . PRO A 1 90 ? 9.533 -15.050 -12.608 1.00 93.69 90 PRO A O 1
ATOM 722 N N . ILE A 1 91 ? 11.095 -13.457 -12.395 1.00 89.69 91 ILE A N 1
ATOM 723 C CA . ILE A 1 91 ? 11.417 -13.295 -13.822 1.00 89.69 91 ILE A CA 1
ATOM 724 C C . ILE A 1 91 ? 12.733 -14.017 -14.118 1.00 89.69 91 ILE A C 1
ATOM 726 O O . ILE A 1 91 ? 12.853 -14.738 -15.101 1.00 89.69 91 ILE A O 1
ATOM 730 N N . ASP A 1 92 ? 13.726 -13.792 -13.257 1.00 89.75 92 ASP A N 1
ATOM 731 C CA . ASP A 1 92 ? 15.036 -14.438 -13.255 1.00 89.75 92 ASP A CA 1
ATOM 732 C C . ASP A 1 92 ? 15.542 -14.504 -11.791 1.00 89.75 92 ASP A C 1
ATOM 734 O O . ASP A 1 92 ? 14.881 -13.945 -10.909 1.00 89.75 92 ASP A O 1
ATOM 738 N N . PRO A 1 93 ? 16.680 -15.156 -11.477 1.00 84.62 93 PRO A N 1
ATOM 739 C CA . PRO A 1 93 ? 17.155 -15.292 -10.093 1.00 84.62 93 PRO A CA 1
ATOM 740 C C . PRO A 1 93 ? 17.334 -13.973 -9.321 1.00 84.62 93 PRO A C 1
ATOM 742 O O . PRO A 1 93 ? 17.367 -13.980 -8.093 1.00 84.62 93 PRO A O 1
ATOM 745 N N . LEU A 1 94 ? 17.465 -12.842 -10.020 1.00 84.00 94 LEU A N 1
ATOM 746 C CA . LEU A 1 94 ? 17.694 -11.515 -9.447 1.00 84.00 94 LEU A CA 1
ATOM 747 C C . LEU A 1 94 ? 16.504 -10.564 -9.630 1.00 84.00 94 LEU A C 1
ATOM 749 O O . LEU A 1 94 ? 16.488 -9.479 -9.040 1.00 84.00 94 LEU A O 1
ATOM 753 N N . LYS A 1 95 ? 15.516 -10.929 -10.453 1.00 86.75 95 LYS A N 1
ATOM 754 C CA . LYS A 1 95 ? 14.383 -10.072 -10.805 1.00 86.75 95 LYS A CA 1
ATOM 755 C C . LYS A 1 95 ? 13.063 -10.744 -10.484 1.00 86.75 95 LYS A C 1
ATOM 757 O O . LYS A 1 95 ? 12.806 -11.870 -10.889 1.00 86.75 95 LYS A O 1
ATOM 762 N N . LYS A 1 96 ? 12.175 -9.982 -9.855 1.00 93.81 96 LYS A N 1
ATOM 763 C CA . LYS A 1 96 ? 10.777 -10.348 -9.642 1.00 93.81 96 LYS A CA 1
ATOM 764 C C . LYS A 1 96 ? 9.846 -9.198 -10.002 1.00 93.81 96 LYS A C 1
ATOM 766 O O . LYS A 1 96 ? 10.266 -8.038 -10.007 1.00 93.81 96 LYS A O 1
ATOM 771 N N . TYR A 1 97 ? 8.600 -9.525 -10.312 1.00 96.38 97 TYR A N 1
ATOM 772 C CA . TYR A 1 97 ? 7.498 -8.568 -10.374 1.00 96.38 97 TYR A CA 1
ATOM 773 C C . TYR A 1 97 ? 6.452 -8.913 -9.327 1.00 96.38 97 TYR A C 1
ATOM 775 O O . TYR A 1 97 ? 6.431 -10.033 -8.828 1.00 96.38 97 TYR A O 1
ATOM 783 N N . TYR A 1 98 ? 5.606 -7.948 -8.993 1.00 98.38 98 TYR A N 1
ATOM 784 C CA . TYR A 1 98 ? 4.548 -8.126 -8.008 1.00 98.38 98 TYR A CA 1
ATOM 785 C C . TYR A 1 98 ? 3.171 -8.043 -8.669 1.00 98.38 98 TYR A C 1
ATOM 787 O O . TYR A 1 98 ? 2.987 -7.300 -9.634 1.00 98.38 98 TYR A O 1
ATOM 795 N N . THR A 1 99 ? 2.202 -8.784 -8.148 1.00 98.38 99 THR A N 1
ATOM 796 C CA . THR A 1 99 ? 0.782 -8.683 -8.508 1.00 98.38 99 THR A CA 1
ATOM 797 C C . THR A 1 99 ? -0.043 -8.481 -7.253 1.00 98.38 99 THR A C 1
ATOM 799 O O . THR A 1 99 ? 0.325 -8.963 -6.184 1.00 98.38 99 THR A O 1
ATOM 802 N N . ILE A 1 100 ? -1.156 -7.763 -7.368 1.00 98.50 100 ILE A N 1
ATOM 803 C CA . ILE A 1 100 ? -2.080 -7.584 -6.249 1.00 98.50 100 ILE A CA 1
ATOM 804 C C . ILE A 1 100 ? -2.850 -8.885 -5.979 1.00 98.50 100 ILE A C 1
ATOM 806 O O . ILE A 1 100 ? -3.193 -9.603 -6.919 1.00 98.50 100 ILE A O 1
ATOM 810 N N . THR A 1 101 ? -3.120 -9.200 -4.711 1.00 98.69 101 THR A N 1
ATOM 811 C CA . THR A 1 101 ? -4.020 -10.312 -4.348 1.00 98.69 101 THR A CA 1
ATOM 812 C C . THR A 1 101 ? -5.475 -9.846 -4.344 1.00 98.69 101 THR A C 1
ATOM 814 O O . THR A 1 101 ? -5.748 -8.648 -4.315 1.00 98.69 101 THR A O 1
ATOM 817 N N . GLU A 1 102 ? -6.439 -10.769 -4.262 1.00 98.44 102 GLU A N 1
ATOM 818 C CA . GLU A 1 102 ? -7.858 -10.409 -4.087 1.00 98.44 102 GLU A CA 1
ATOM 819 C C . GLU A 1 102 ? -8.082 -9.537 -2.833 1.00 98.44 102 GLU A C 1
ATOM 821 O O . GLU A 1 102 ? -8.888 -8.604 -2.818 1.00 98.44 102 GLU A O 1
ATOM 826 N N . LYS A 1 103 ? -7.329 -9.815 -1.764 1.00 97.94 103 LYS A N 1
ATOM 827 C CA . LYS A 1 103 ? -7.365 -9.038 -0.523 1.00 97.94 103 LYS A CA 1
ATOM 828 C C . LYS A 1 103 ? -6.776 -7.640 -0.709 1.00 97.94 103 LYS A C 1
ATOM 830 O O . LYS A 1 103 ? -7.349 -6.672 -0.210 1.00 97.94 103 LYS A O 1
ATOM 835 N N . GLY A 1 104 ? -5.652 -7.543 -1.420 1.00 98.44 104 GLY A N 1
ATOM 836 C CA . GLY A 1 104 ? -5.059 -6.267 -1.809 1.00 98.44 104 GLY A CA 1
ATOM 837 C C . GLY A 1 104 ? -6.021 -5.434 -2.646 1.00 98.44 104 GLY A C 1
ATOM 838 O O . GLY A 1 104 ? -6.226 -4.262 -2.346 1.00 98.44 104 GLY A O 1
ATOM 839 N N . GLU A 1 105 ? -6.680 -6.055 -3.622 1.00 98.56 105 GLU A N 1
ATOM 840 C CA . GLU A 1 105 ? -7.637 -5.398 -4.509 1.00 98.56 105 GLU A CA 1
ATOM 841 C C . GLU A 1 105 ? -8.815 -4.821 -3.716 1.00 98.56 105 GLU A C 1
ATOM 843 O O . GLU A 1 105 ? -9.134 -3.642 -3.850 1.00 98.56 105 GLU A O 1
ATOM 848 N N . LYS A 1 106 ? -9.388 -5.593 -2.782 1.00 98.44 106 LYS A N 1
ATOM 849 C CA . LYS A 1 106 ? -10.429 -5.102 -1.860 1.00 98.44 106 LYS A CA 1
ATOM 850 C C . LYS A 1 106 ? -9.975 -3.868 -1.073 1.00 98.44 106 LYS A C 1
ATOM 852 O O . LYS A 1 106 ? -10.736 -2.909 -0.955 1.00 98.44 106 LYS A O 1
ATOM 857 N N . LEU A 1 107 ? -8.749 -3.872 -0.546 1.00 98.19 107 LEU A N 1
ATOM 858 C CA . LEU A 1 107 ? -8.202 -2.723 0.180 1.00 98.19 107 LEU A CA 1
ATOM 859 C C . LEU A 1 107 ? -8.021 -1.505 -0.737 1.00 98.19 107 LEU A C 1
ATOM 861 O O . LEU A 1 107 ? -8.390 -0.397 -0.355 1.00 98.19 107 LEU A O 1
ATOM 865 N N . VAL A 1 108 ? -7.484 -1.697 -1.942 1.00 98.31 108 VAL A N 1
ATOM 866 C CA . VAL A 1 108 ? -7.281 -0.602 -2.899 1.00 98.31 108 VAL A CA 1
ATOM 867 C C . VAL A 1 108 ? -8.600 0.010 -3.341 1.00 98.31 108 VAL A C 1
ATOM 869 O O . VAL A 1 108 ? -8.707 1.232 -3.368 1.00 98.31 108 VAL A O 1
ATOM 872 N N . GLN A 1 109 ? -9.630 -0.798 -3.591 1.00 98.50 109 GLN A N 1
ATOM 873 C CA . GLN A 1 109 ? -10.963 -0.285 -3.910 1.00 98.50 109 GLN A CA 1
ATOM 874 C C . GLN A 1 109 ? -11.537 0.572 -2.773 1.00 98.50 109 GLN A C 1
ATOM 876 O O . GLN A 1 109 ? -12.135 1.614 -3.033 1.00 98.50 109 GLN A O 1
ATOM 881 N N . LEU A 1 110 ? -11.317 0.195 -1.506 1.00 98.25 110 LEU A N 1
ATOM 882 C CA . LEU A 1 110 ? -11.706 1.028 -0.360 1.00 98.25 110 LEU A CA 1
ATOM 883 C C . LEU A 1 110 ? -10.948 2.362 -0.335 1.00 98.25 110 LEU A C 1
ATOM 885 O O . LEU A 1 110 ? -11.564 3.396 -0.091 1.00 98.25 110 LEU A O 1
ATOM 889 N N . LEU A 1 111 ? -9.643 2.359 -0.623 1.00 98.19 111 LEU A N 1
ATOM 890 C CA . LEU A 1 111 ? -8.836 3.581 -0.705 1.00 98.19 111 LEU A CA 1
ATOM 891 C C . LEU A 1 111 ? -9.278 4.479 -1.869 1.00 98.19 111 LEU A C 1
ATOM 893 O O . LEU A 1 111 ? -9.461 5.677 -1.679 1.00 98.19 111 LEU A O 1
ATOM 897 N N . ILE A 1 112 ? -9.510 3.917 -3.056 1.00 98.19 112 ILE A N 1
ATOM 898 C CA . ILE A 1 112 ? -10.023 4.658 -4.217 1.00 98.19 112 ILE A CA 1
ATOM 899 C C . ILE A 1 112 ? -11.382 5.277 -3.887 1.00 98.19 112 ILE A C 1
ATOM 901 O O . ILE A 1 112 ? -11.600 6.458 -4.146 1.00 98.19 112 ILE A O 1
ATOM 905 N N . ASN A 1 113 ? -12.283 4.506 -3.273 1.00 98.25 113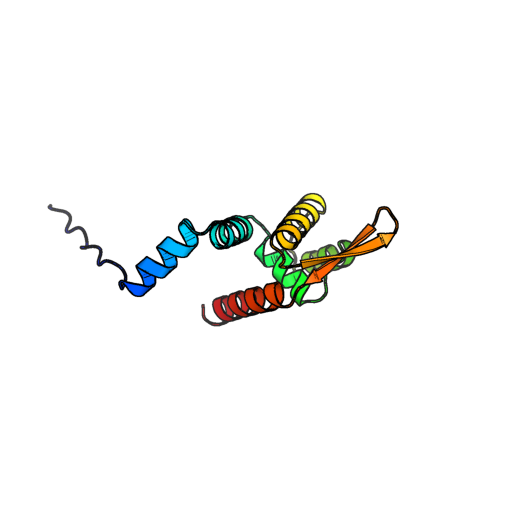 ASN A N 1
ATOM 906 C CA . ASN A 1 113 ? -13.586 5.010 -2.853 1.00 98.25 113 ASN A CA 1
ATOM 907 C C . ASN A 1 113 ? -13.464 6.100 -1.785 1.00 98.25 113 ASN A C 1
ATOM 909 O O . ASN A 1 113 ? -14.226 7.059 -1.836 1.00 98.25 113 ASN A O 1
ATOM 913 N N . LEU A 1 114 ? -12.515 5.993 -0.851 1.00 97.19 114 LEU A N 1
ATOM 914 C CA . LEU A 1 114 ? -12.221 7.065 0.098 1.00 97.19 114 LEU A CA 1
ATOM 915 C C . LEU A 1 114 ? -11.853 8.352 -0.652 1.00 97.19 114 LEU A C 1
ATOM 917 O O . LEU A 1 114 ? -12.544 9.349 -0.488 1.00 97.19 114 LEU A O 1
ATOM 921 N N . PHE A 1 115 ? -10.833 8.319 -1.518 1.00 96.81 115 PHE A N 1
ATOM 922 C CA . PHE A 1 115 ? -10.365 9.507 -2.247 1.00 96.81 115 PHE A CA 1
ATOM 923 C C . PHE A 1 115 ? -11.390 10.070 -3.238 1.00 96.81 115 PHE A C 1
ATOM 925 O O . PHE A 1 115 ? -11.402 11.270 -3.479 1.00 96.81 115 PHE A O 1
ATOM 932 N N . LYS A 1 116 ? -12.269 9.230 -3.794 1.00 97.25 116 LYS A N 1
ATOM 933 C CA . LYS A 1 116 ? -13.373 9.666 -4.661 1.00 97.25 116 LYS A CA 1
ATOM 934 C C . LYS A 1 116 ? -14.426 10.497 -3.916 1.00 97.25 116 LYS A C 1
ATOM 936 O O . LYS A 1 116 ? -15.137 11.265 -4.555 1.00 97.25 116 LYS A O 1
ATOM 941 N N . ASN A 1 117 ? -14.562 10.297 -2.605 1.00 96.88 117 ASN A N 1
ATOM 942 C CA . ASN A 1 117 ? -15.578 10.940 -1.769 1.00 96.88 117 ASN A CA 1
ATOM 943 C C . ASN A 1 117 ? -15.004 12.024 -0.834 1.00 96.88 117 ASN A C 1
ATOM 945 O O . ASN A 1 117 ? -15.723 12.474 0.060 1.00 96.88 117 ASN A O 1
ATOM 949 N N . LEU A 1 118 ? -13.731 12.405 -1.000 1.00 92.31 118 LEU A N 1
ATOM 950 C CA . LEU A 1 118 ? -13.148 13.594 -0.364 1.00 92.31 118 LEU A CA 1
ATOM 951 C C . LEU A 1 118 ? -13.521 14.856 -1.147 1.00 92.31 118 LEU A C 1
ATOM 953 O O . LEU A 1 118 ? -13.741 15.889 -0.479 1.00 92.31 118 LEU A O 1
#

Secondary structure (DSSP, 8-state):
----PPP-PPPPHHHHHHHHHHHH-HHHHHHHHHHTSTTHHHHHHHHHTT--SHHHHHHHHHHTT----HHHHHHHHHHHHHTTSEEEEEEETTEEEEEE-HHHHHHHHHHHHHHHT-

Foldseek 3Di:
DPPPDDDDDDDDPVVVVVVVCCCPPPLSVLVVVLVPDPCLLVLLVCQVVVNQFPVSSCVVCVVVVHDDDPVRNVV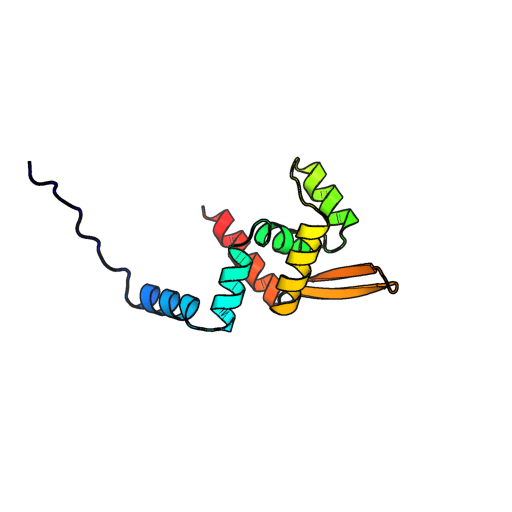SQVSCVVSVQKDWDDPDPVDIGIHGDPNSVVVNVVVVVVVVVD

Sequence (118 aa):
MPRNRPKLEKAPKEAEAIATRVLTDSYLSAIKRMLEKDHAIDCLLLLHLNRGKWKEAKSYMQQLGLTLSDGTFRSRMIEIEHNGLAESHPIDPLKKYYTITEKGEKLVQLLINLFKNL